Protein AF-A0A0R1LKI7-F1 (afdb_monomer_lite)

Organism: NCBI:txid1423715

Foldseek 3Di:
DPDPDPVVVVVVVVVVVVVVCVVCVVVVVVVVVVVVVLVVLLVVLLVLLLCLLVVHPCSLVVLVVVLVVCVVPDPDPLCVLVSVLSVVLSVLSPDPVADSVRSVVVNQVSCVVVPHHRDD

Secondary structure (DSSP, 8-state):
-PPPPHHHHHHHHHHHHHHHHHHHHHHHHHHHHHHHHHHHHHHHHHHHHHHHHTT-TTHHHHHHHHHHHHHHT---GGGHHHHHHHHHHHHHHH-TTS-HHHHHHHHHHHHHTTT-----

pLDDT: mean 89.43, std 8.24, range [47.75, 96.94]

Sequence (120 aa):
MEIGPISEWVAAIAEILAVVVALFLPYYTAYKAKKHQQRNLRVVLQKLVQAALADEPDSVKTLDIFLKISFLGNTDPANDNLLLVGNQALAILKDPAVAGPDKRDRITDLFSQVHLTLTD

Radius of gyration: 23.78 Å; chains: 1; bounding box: 55×25×72 Å

Structure (mmCIF, N/CA/C/O backbone):
data_AF-A0A0R1LKI7-F1
#
_entry.id   AF-A0A0R1LKI7-F1
#
loop_
_atom_site.group_PDB
_atom_site.id
_atom_site.type_symbol
_atom_site.label_atom_id
_atom_site.label_alt_id
_atom_site.label_comp_id
_atom_site.label_asym_id
_atom_site.label_entity_id
_atom_site.label_seq_id
_atom_site.pdbx_PDB_ins_code
_atom_site.Cartn_x
_atom_site.Cartn_y
_atom_site.Cartn_z
_atom_site.occupancy
_atom_site.B_iso_or_equiv
_atom_site.auth_seq_id
_atom_site.auth_comp_id
_atom_site.auth_asym_id
_atom_site.auth_atom_id
_atom_site.pdbx_PDB_model_num
ATOM 1 N N . MET A 1 1 ? 35.535 -7.401 -48.589 1.00 47.75 1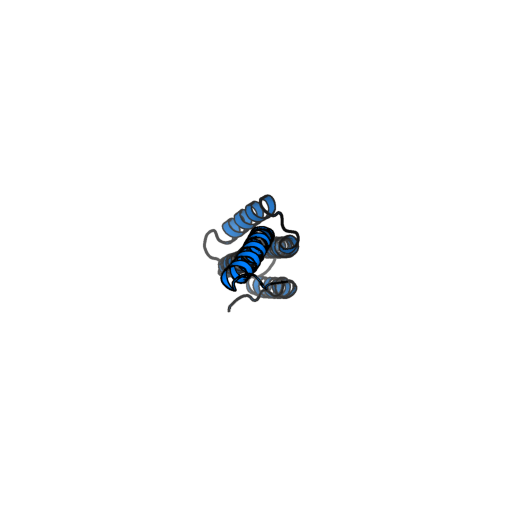 MET A N 1
ATOM 2 C CA . MET A 1 1 ? 34.527 -6.613 -47.857 1.00 47.75 1 MET A CA 1
ATOM 3 C C . MET A 1 1 ? 35.308 -5.788 -46.859 1.00 47.75 1 MET A C 1
ATOM 5 O O . MET A 1 1 ? 35.863 -6.369 -45.935 1.00 47.75 1 MET A O 1
ATOM 9 N N . GLU A 1 2 ? 35.501 -4.499 -47.134 1.00 59.00 2 GLU A N 1
ATOM 10 C CA . GLU A 1 2 ? 36.180 -3.622 -46.179 1.00 59.00 2 GLU A CA 1
ATOM 11 C C . GLU A 1 2 ? 35.230 -3.400 -45.008 1.00 59.00 2 GLU A C 1
ATOM 13 O O . GLU A 1 2 ? 34.069 -3.038 -45.199 1.00 59.00 2 GLU A O 1
ATOM 18 N N . ILE A 1 3 ? 35.685 -3.736 -43.807 1.00 71.12 3 ILE A N 1
ATOM 19 C CA . ILE A 1 3 ? 34.930 -3.476 -42.588 1.00 71.12 3 ILE A CA 1
ATOM 20 C C . ILE A 1 3 ? 34.864 -1.952 -42.471 1.00 71.12 3 ILE A C 1
ATOM 22 O O . ILE A 1 3 ? 35.907 -1.307 -42.373 1.00 71.12 3 ILE A O 1
ATOM 26 N N . GLY A 1 4 ? 33.653 -1.389 -42.547 1.00 70.94 4 GLY A N 1
ATOM 27 C CA . GLY A 1 4 ? 33.432 0.054 -42.436 1.00 70.94 4 GLY A CA 1
ATOM 28 C C . GLY A 1 4 ? 34.051 0.631 -41.156 1.00 70.94 4 GLY A C 1
ATOM 29 O O . GLY A 1 4 ? 34.292 -0.117 -40.198 1.00 70.94 4 GLY A O 1
ATOM 30 N N . PRO A 1 5 ? 34.345 1.942 -41.122 1.00 86.31 5 PRO A N 1
ATOM 31 C CA . PRO A 1 5 ? 35.018 2.575 -39.997 1.00 86.31 5 PRO A CA 1
ATOM 32 C C . PRO A 1 5 ? 34.298 2.289 -38.673 1.00 86.31 5 PRO A C 1
ATOM 34 O O . PRO A 1 5 ? 33.073 2.223 -38.606 1.00 86.31 5 PRO A O 1
ATOM 37 N N . ILE A 1 6 ? 35.068 2.138 -37.591 1.00 83.12 6 ILE A N 1
ATOM 38 C CA . ILE A 1 6 ? 34.560 1.780 -36.250 1.00 83.12 6 ILE A CA 1
ATOM 39 C C . ILE A 1 6 ? 33.417 2.712 -35.805 1.00 83.12 6 ILE A C 1
ATOM 41 O O . ILE A 1 6 ? 32.489 2.277 -35.128 1.00 83.12 6 ILE A O 1
ATOM 45 N N . SER A 1 7 ? 33.445 3.977 -36.232 1.00 87.00 7 SER A N 1
ATOM 46 C CA . SER A 1 7 ? 32.392 4.961 -35.968 1.00 87.00 7 SER A CA 1
ATOM 47 C C . SER A 1 7 ? 31.012 4.555 -36.494 1.00 87.00 7 SER A C 1
ATOM 49 O O . SER A 1 7 ? 30.022 4.820 -35.821 1.00 87.00 7 SER A O 1
ATOM 51 N N . GLU A 1 8 ? 30.924 3.899 -37.654 1.00 85.81 8 GLU A N 1
ATOM 52 C CA . GLU A 1 8 ? 29.647 3.455 -38.235 1.00 85.81 8 GLU A CA 1
ATOM 53 C C . GLU A 1 8 ? 29.049 2.291 -37.443 1.00 85.81 8 GLU A C 1
ATOM 55 O O . GLU A 1 8 ? 27.853 2.278 -37.157 1.00 85.81 8 GLU A O 1
ATOM 60 N N . TRP A 1 9 ? 29.890 1.356 -36.996 1.00 89.62 9 TRP A N 1
ATOM 61 C CA . TRP A 1 9 ? 29.468 0.260 -36.122 1.00 89.62 9 TRP A CA 1
ATOM 62 C C . TRP A 1 9 ? 28.973 0.768 -34.768 1.00 89.62 9 TRP A C 1
ATOM 64 O O . TRP A 1 9 ? 27.943 0.313 -34.272 1.00 89.62 9 TRP A O 1
ATOM 74 N N . VAL A 1 10 ? 29.673 1.743 -34.181 1.00 91.25 10 VAL A N 1
ATOM 75 C CA . VAL A 1 10 ? 29.259 2.371 -32.919 1.00 91.25 10 VAL A CA 1
ATOM 76 C C . VAL A 1 10 ? 27.939 3.126 -33.090 1.00 91.25 10 VAL A C 1
ATOM 78 O O . VAL A 1 10 ? 27.066 3.002 -32.233 1.00 91.25 10 VAL A O 1
ATOM 81 N N . ALA A 1 11 ? 27.763 3.858 -34.195 1.00 91.69 11 ALA A N 1
ATOM 82 C CA . ALA A 1 11 ? 26.519 4.563 -34.493 1.00 91.69 11 ALA A CA 1
ATOM 83 C C . ALA A 1 11 ? 25.338 3.594 -34.651 1.00 91.69 11 ALA A C 1
ATOM 85 O O . ALA A 1 11 ? 24.307 3.792 -34.013 1.00 91.69 11 ALA A O 1
ATOM 86 N N . ALA A 1 12 ? 25.513 2.505 -35.406 1.00 91.88 12 ALA A N 1
ATOM 87 C CA . ALA A 1 12 ? 24.480 1.487 -35.585 1.00 91.88 12 ALA A CA 1
ATOM 88 C C . ALA A 1 12 ? 24.093 0.810 -34.256 1.00 91.88 12 ALA A C 1
ATOM 90 O O . ALA A 1 12 ? 22.911 0.611 -33.976 1.00 91.88 12 ALA A O 1
ATOM 91 N N . ILE A 1 13 ? 25.068 0.499 -33.393 1.00 93.12 13 ILE A N 1
ATOM 92 C CA . ILE A 1 13 ? 24.797 -0.056 -32.057 1.00 93.12 13 ILE A CA 1
ATOM 93 C C . ILE A 1 13 ? 24.040 0.959 -31.192 1.00 93.12 13 ILE A C 1
ATOM 95 O O . ILE A 1 13 ? 23.072 0.593 -30.524 1.00 93.12 13 ILE A O 1
ATOM 99 N N . ALA A 1 14 ? 24.453 2.228 -31.203 1.00 95.12 14 ALA A N 1
ATOM 100 C CA . ALA A 1 14 ? 23.793 3.281 -30.439 1.00 95.12 14 ALA A CA 1
ATOM 101 C C . ALA A 1 14 ? 22.347 3.509 -30.903 1.00 95.12 14 ALA A C 1
ATOM 103 O O . ALA A 1 14 ? 21.461 3.671 -30.067 1.00 95.12 14 ALA A O 1
ATOM 104 N N . GLU A 1 15 ? 22.096 3.467 -32.211 1.00 94.75 15 GLU A N 1
ATOM 105 C CA . GLU A 1 15 ? 20.758 3.587 -32.789 1.00 94.75 15 GLU A CA 1
ATOM 106 C C . GLU A 1 15 ? 19.857 2.423 -32.363 1.00 94.75 15 GLU A C 1
ATOM 108 O O . GLU A 1 15 ? 18.759 2.645 -31.852 1.00 94.75 15 GLU A O 1
ATOM 113 N N . ILE A 1 16 ? 20.349 1.183 -32.459 1.00 96.00 16 ILE A N 1
ATOM 114 C CA . ILE A 1 16 ? 19.608 0.001 -32.000 1.00 96.00 16 ILE A CA 1
ATOM 115 C C . ILE A 1 16 ? 19.296 0.111 -30.501 1.00 96.00 16 ILE A C 1
ATOM 117 O O . ILE A 1 16 ? 18.159 -0.121 -30.089 1.00 96.00 16 ILE A O 1
ATOM 121 N N . LEU A 1 17 ? 20.269 0.508 -29.676 1.00 95.69 17 LEU A N 1
ATOM 122 C CA . LEU A 1 17 ? 20.058 0.696 -28.239 1.00 95.69 17 LEU A CA 1
ATOM 123 C C . LEU A 1 17 ? 19.047 1.805 -27.942 1.00 95.69 17 LEU A C 1
ATOM 125 O O . LEU A 1 17 ? 18.205 1.629 -27.063 1.00 95.69 17 LEU A O 1
ATOM 129 N N . ALA A 1 18 ? 19.091 2.921 -28.670 1.00 96.31 18 ALA A N 1
ATOM 130 C CA . ALA A 1 18 ? 18.138 4.012 -28.505 1.00 96.31 18 ALA A CA 1
ATOM 131 C C . ALA A 1 18 ? 16.706 3.554 -28.816 1.00 96.31 18 ALA A C 1
ATOM 133 O O . ALA A 1 18 ? 15.794 3.840 -28.040 1.00 96.31 18 ALA A O 1
ATOM 134 N N . VAL A 1 19 ? 16.515 2.782 -29.892 1.00 96.38 19 VAL A N 1
ATOM 135 C CA . VAL A 1 19 ? 15.213 2.196 -30.246 1.00 96.38 19 VAL A CA 1
ATOM 136 C C . VAL A 1 19 ? 14.743 1.218 -29.169 1.00 96.38 19 VAL A C 1
ATOM 138 O O . VAL A 1 19 ? 13.605 1.312 -28.710 1.00 96.38 19 VAL A O 1
ATOM 141 N N . VAL A 1 20 ? 15.615 0.317 -28.706 1.00 96.94 20 VAL A N 1
ATOM 142 C CA . VAL A 1 20 ? 15.291 -0.636 -27.632 1.00 96.94 20 VAL A CA 1
ATOM 143 C C . VAL A 1 20 ? 14.882 0.108 -26.358 1.00 96.94 20 VAL A C 1
ATOM 145 O O . VAL A 1 20 ? 13.825 -0.168 -25.792 1.00 96.94 20 VAL A O 1
ATOM 148 N N . VAL A 1 21 ? 15.661 1.097 -25.917 1.00 95.94 21 VAL A N 1
ATOM 149 C CA . VAL A 1 21 ? 15.330 1.891 -24.726 1.00 95.94 21 VAL A CA 1
ATOM 150 C C . VAL A 1 21 ? 14.011 2.636 -24.917 1.00 95.94 21 VAL A C 1
ATOM 152 O O . VAL A 1 21 ? 13.178 2.597 -24.017 1.00 95.94 21 VAL A O 1
ATOM 155 N N . ALA A 1 22 ? 13.770 3.256 -26.073 1.00 96.19 22 ALA A N 1
ATOM 156 C CA . ALA A 1 22 ? 12.519 3.961 -26.346 1.00 96.19 22 ALA A CA 1
ATOM 157 C C . ALA A 1 22 ? 11.292 3.034 -26.288 1.00 96.19 22 ALA A C 1
ATOM 159 O O . ALA A 1 22 ? 10.243 3.442 -25.790 1.00 96.19 22 ALA A O 1
ATOM 160 N N . LEU A 1 23 ? 11.429 1.779 -26.730 1.00 95.81 23 LEU A N 1
ATOM 161 C CA . LEU A 1 23 ? 10.360 0.780 -26.661 1.00 95.81 23 LEU A CA 1
ATOM 162 C C . LEU A 1 23 ? 10.074 0.313 -25.226 1.00 95.81 23 LEU A C 1
ATOM 164 O O . LEU A 1 23 ? 8.912 0.151 -24.854 1.00 95.81 23 LEU A O 1
ATOM 168 N N . PHE A 1 24 ? 11.108 0.104 -24.404 1.00 96.00 24 PHE A N 1
ATOM 169 C CA . PHE A 1 24 ? 10.945 -0.493 -23.069 1.00 96.00 24 PHE A CA 1
ATOM 170 C C . PHE A 1 24 ? 10.854 0.517 -21.917 1.00 96.00 24 PHE A C 1
ATOM 172 O O . PHE A 1 24 ? 10.327 0.181 -20.852 1.00 96.00 24 PHE A O 1
ATOM 179 N N . LEU A 1 25 ? 11.313 1.757 -22.102 1.00 95.38 25 LEU A N 1
ATOM 180 C CA . LEU A 1 25 ? 11.260 2.796 -21.074 1.00 95.38 25 LEU A CA 1
ATOM 181 C C . LEU A 1 25 ? 9.828 3.063 -20.569 1.00 95.38 25 LEU A C 1
ATOM 183 O O . LEU A 1 25 ? 9.662 3.088 -19.349 1.00 95.38 25 LEU A O 1
ATOM 187 N N . PRO A 1 26 ? 8.785 3.191 -21.420 1.00 95.25 26 PRO A N 1
ATOM 188 C CA . PRO A 1 26 ? 7.410 3.408 -20.956 1.00 95.25 26 PRO A CA 1
ATOM 189 C C . PRO A 1 26 ? 6.887 2.259 -20.087 1.00 95.25 26 PRO A C 1
ATOM 191 O O . PRO A 1 26 ? 6.183 2.473 -19.100 1.00 95.25 26 PRO A O 1
ATOM 194 N N . TYR A 1 27 ? 7.256 1.024 -20.429 1.00 93.94 27 TYR A N 1
ATOM 195 C CA . TYR A 1 27 ? 6.872 -0.147 -19.651 1.00 93.94 27 TYR A CA 1
ATOM 196 C C . TYR A 1 27 ? 7.547 -0.141 -18.275 1.00 93.94 27 TYR A C 1
ATOM 198 O O . TYR A 1 27 ? 6.895 -0.334 -17.245 1.00 93.94 27 TYR A O 1
ATOM 206 N N . TYR A 1 28 ? 8.851 0.139 -18.241 1.00 94.00 28 TYR A N 1
ATOM 207 C CA . TYR A 1 28 ? 9.604 0.209 -16.993 1.00 94.00 28 TYR A CA 1
ATOM 208 C C . TYR A 1 28 ? 9.117 1.341 -16.077 1.00 94.00 28 TYR A C 1
ATOM 210 O O . TYR A 1 28 ? 8.979 1.143 -14.865 1.00 94.00 28 TYR A O 1
ATOM 218 N N . THR A 1 29 ? 8.814 2.519 -16.631 1.00 94.31 29 THR A N 1
ATOM 219 C CA . THR A 1 29 ? 8.283 3.644 -15.849 1.00 94.31 29 THR A CA 1
ATOM 220 C C . THR A 1 29 ? 6.904 3.323 -15.278 1.00 94.31 29 THR A C 1
ATOM 222 O O . THR A 1 29 ? 6.685 3.569 -14.090 1.00 94.31 29 THR A O 1
ATOM 225 N N . ALA A 1 30 ? 6.014 2.693 -16.054 1.00 92.19 30 ALA A N 1
ATOM 226 C CA . ALA A 1 30 ? 4.708 2.241 -15.575 1.00 92.19 30 ALA A CA 1
ATOM 227 C C . ALA A 1 30 ? 4.831 1.198 -14.450 1.00 92.19 30 ALA A C 1
ATOM 229 O O . ALA A 1 30 ? 4.171 1.315 -13.417 1.00 92.19 30 ALA A O 1
ATOM 230 N N . TYR A 1 31 ? 5.722 0.214 -14.601 1.00 91.19 31 TYR A N 1
ATOM 231 C CA . TYR A 1 31 ? 5.999 -0.777 -13.558 1.00 91.19 31 TYR A CA 1
ATOM 232 C C . TYR A 1 31 ? 6.486 -0.119 -12.257 1.00 91.19 31 TYR A C 1
ATOM 234 O O . TYR A 1 31 ? 5.976 -0.401 -11.168 1.00 91.19 31 TYR A O 1
ATOM 242 N N . LYS A 1 32 ? 7.445 0.806 -12.362 1.00 93.94 32 LYS A N 1
ATOM 243 C CA . LYS A 1 32 ? 7.978 1.533 -11.206 1.00 93.94 32 LYS A CA 1
ATOM 244 C C . LYS A 1 32 ? 6.897 2.392 -10.536 1.00 93.94 32 LYS A C 1
ATOM 246 O O . LYS A 1 32 ? 6.822 2.412 -9.307 1.00 93.94 32 LYS A O 1
ATOM 251 N N . ALA A 1 33 ? 6.044 3.053 -11.318 1.00 91.88 33 ALA A N 1
ATOM 252 C CA . ALA A 1 33 ? 4.925 3.843 -10.809 1.00 91.88 33 ALA A CA 1
ATOM 253 C C . ALA A 1 33 ? 3.931 2.983 -10.012 1.00 91.88 33 ALA A C 1
ATOM 255 O O . ALA A 1 33 ? 3.625 3.331 -8.872 1.00 91.88 33 ALA A O 1
ATOM 256 N N . LYS A 1 34 ? 3.524 1.818 -10.542 1.00 91.00 34 LYS A N 1
ATOM 257 C CA . LYS A 1 34 ? 2.658 0.860 -9.828 1.00 91.00 34 LYS A CA 1
ATOM 258 C C . LYS A 1 34 ? 3.263 0.425 -8.495 1.00 91.00 34 LYS A C 1
ATOM 260 O O . LYS A 1 34 ? 2.614 0.504 -7.454 1.00 91.00 34 LYS A O 1
ATOM 265 N N . LYS A 1 35 ? 4.549 0.057 -8.497 1.00 91.44 35 LYS A N 1
ATOM 266 C CA . LYS A 1 35 ? 5.267 -0.342 -7.276 1.00 91.44 35 LYS A CA 1
ATOM 267 C C . LYS A 1 35 ? 5.302 0.778 -6.230 1.00 91.44 35 LYS A C 1
ATOM 269 O O . LYS A 1 35 ? 5.132 0.520 -5.038 1.00 91.44 35 LYS A O 1
ATOM 274 N N . HIS A 1 36 ? 5.521 2.023 -6.654 1.00 92.00 36 HIS A N 1
ATOM 275 C CA . HIS A 1 36 ? 5.493 3.172 -5.750 1.00 92.00 36 HIS A CA 1
ATOM 276 C C . HIS A 1 36 ? 4.094 3.458 -5.211 1.00 92.00 36 HIS A C 1
ATOM 278 O O . HIS A 1 36 ? 3.965 3.705 -4.014 1.00 92.00 36 HIS A O 1
ATOM 284 N N . GLN A 1 37 ? 3.063 3.381 -6.051 1.00 90.62 37 GLN A N 1
ATOM 285 C CA . GLN A 1 37 ? 1.676 3.561 -5.632 1.00 90.62 37 GLN A CA 1
ATOM 286 C C . GLN A 1 37 ? 1.280 2.521 -4.581 1.00 90.62 37 GLN A C 1
ATOM 288 O O . GLN A 1 37 ? 0.795 2.895 -3.516 1.00 90.62 37 GLN A O 1
ATOM 293 N N . GLN A 1 38 ? 1.576 1.241 -4.824 1.00 91.81 38 GLN A N 1
ATOM 294 C CA . GLN A 1 38 ? 1.304 0.167 -3.867 1.00 91.81 38 GLN A CA 1
ATOM 295 C C . GLN A 1 38 ? 2.047 0.389 -2.543 1.00 91.81 38 GLN A C 1
ATOM 297 O O . GLN A 1 38 ? 1.461 0.270 -1.468 1.00 91.81 38 GLN A O 1
ATOM 302 N N . ARG A 1 39 ? 3.336 0.754 -2.593 1.00 92.00 39 ARG A N 1
ATOM 303 C CA . ARG A 1 39 ? 4.111 1.069 -1.382 1.00 92.00 39 ARG A CA 1
ATOM 304 C C . ARG A 1 39 ? 3.493 2.233 -0.608 1.00 92.00 39 ARG A C 1
ATOM 306 O O . ARG A 1 39 ? 3.393 2.163 0.611 1.00 92.00 39 ARG A O 1
ATOM 313 N N . ASN A 1 40 ? 3.093 3.295 -1.301 1.00 92.50 40 ASN A N 1
ATOM 314 C CA . ASN A 1 40 ? 2.501 4.465 -0.666 1.00 92.50 40 ASN A CA 1
ATOM 315 C C . ASN A 1 40 ? 1.155 4.114 -0.023 1.00 92.50 40 ASN A C 1
ATOM 317 O O . ASN A 1 40 ? 0.932 4.494 1.121 1.00 92.50 40 ASN A O 1
ATOM 321 N N . LEU A 1 41 ? 0.310 3.330 -0.703 1.00 92.81 41 LEU A N 1
ATOM 322 C CA . LEU A 1 41 ? -0.946 2.830 -0.145 1.00 92.81 41 LEU A CA 1
ATOM 323 C C . LEU A 1 41 ? -0.714 2.055 1.158 1.00 92.81 41 LEU A C 1
ATOM 325 O O . LEU A 1 41 ? -1.368 2.345 2.154 1.00 92.81 41 LEU A O 1
ATOM 329 N N . ARG A 1 42 ? 0.258 1.132 1.178 1.00 93.00 42 ARG A N 1
ATOM 330 C CA . ARG A 1 42 ? 0.631 0.374 2.386 1.00 93.00 42 ARG A CA 1
ATOM 331 C C . ARG A 1 42 ? 1.009 1.291 3.547 1.00 93.00 42 ARG A C 1
ATOM 333 O O . ARG A 1 42 ? 0.462 1.159 4.635 1.00 93.00 42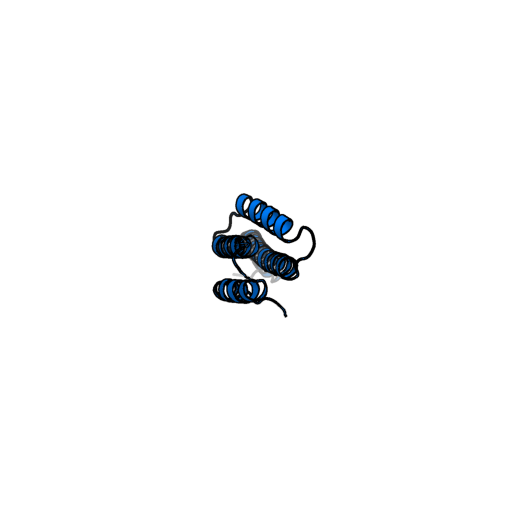 ARG A O 1
ATOM 340 N N . VAL A 1 43 ? 1.916 2.235 3.294 1.00 93.62 43 VAL A N 1
ATOM 341 C CA . VAL A 1 43 ? 2.424 3.152 4.324 1.00 93.62 43 VAL A CA 1
ATOM 342 C C . VAL A 1 43 ? 1.318 4.060 4.854 1.00 93.62 43 VAL A C 1
ATOM 344 O O . VAL A 1 43 ? 1.213 4.255 6.062 1.00 93.62 43 VAL A O 1
ATOM 347 N N . VAL A 1 44 ? 0.490 4.626 3.972 1.00 94.75 44 VAL A N 1
ATOM 348 C CA . VAL A 1 44 ? -0.610 5.505 4.389 1.00 94.75 44 VAL A CA 1
ATOM 349 C C . VAL A 1 44 ? -1.648 4.715 5.179 1.00 94.75 44 VAL A C 1
ATOM 351 O O . VAL A 1 44 ? -2.058 5.169 6.242 1.00 94.75 44 VAL A O 1
ATOM 354 N N . LEU A 1 45 ? -2.010 3.514 4.724 1.00 94.25 45 LEU A N 1
ATOM 355 C CA . LEU A 1 45 ? -2.956 2.655 5.429 1.00 94.25 45 LEU A CA 1
ATOM 356 C C . LEU A 1 45 ? -2.470 2.308 6.843 1.00 94.25 45 LEU A C 1
ATOM 358 O O . LEU A 1 45 ? -3.227 2.470 7.795 1.00 94.25 45 LEU A O 1
ATOM 362 N N . GLN A 1 46 ? -1.206 1.894 6.989 1.00 93.62 46 GLN A N 1
ATOM 363 C CA . GLN A 1 46 ? -0.597 1.624 8.297 1.00 93.62 46 GLN A CA 1
ATOM 364 C C . GLN A 1 46 ? -0.677 2.834 9.223 1.00 93.62 46 GLN A C 1
ATOM 366 O O . GLN A 1 46 ? -1.128 2.705 10.357 1.00 93.62 46 GLN A O 1
ATOM 371 N N . LYS A 1 47 ? -0.292 4.016 8.731 1.00 94.25 47 LYS A N 1
ATOM 372 C CA . LYS A 1 47 ? -0.313 5.246 9.529 1.00 94.25 47 LYS A CA 1
ATOM 373 C C . LYS A 1 47 ? -1.720 5.637 9.965 1.00 94.25 47 LYS A C 1
ATOM 375 O O . LYS A 1 47 ? -1.914 5.986 11.120 1.00 94.25 47 LYS A O 1
ATOM 380 N N . LEU A 1 48 ? -2.694 5.569 9.059 1.00 94.62 48 LEU A N 1
ATOM 381 C CA . LEU A 1 48 ? -4.075 5.938 9.371 1.00 94.62 48 LEU A CA 1
ATOM 382 C C . LEU A 1 48 ? -4.721 4.962 10.357 1.00 94.62 48 LEU A C 1
ATOM 384 O O . LEU A 1 48 ? -5.450 5.390 11.246 1.00 94.62 48 LEU A O 1
ATOM 388 N N . VAL A 1 49 ? -4.431 3.664 10.235 1.00 93.50 49 VAL A N 1
ATOM 389 C CA . VAL A 1 49 ? -4.893 2.666 11.207 1.00 93.50 49 VAL A CA 1
ATOM 390 C C . VAL A 1 49 ? -4.210 2.848 12.560 1.00 93.50 49 VAL A C 1
ATOM 392 O O . VAL A 1 49 ? -4.881 2.755 13.582 1.00 93.50 49 VAL A O 1
ATOM 395 N N . GLN A 1 50 ? -2.915 3.164 12.589 1.00 93.19 50 GLN A N 1
ATOM 396 C CA . GLN A 1 50 ? -2.201 3.440 13.836 1.00 93.19 50 GLN A CA 1
ATOM 397 C C . GLN A 1 50 ? -2.748 4.690 14.542 1.00 93.19 50 GLN A C 1
ATOM 399 O O . GLN A 1 50 ? -3.027 4.628 15.734 1.00 93.19 50 GLN A O 1
ATOM 404 N N . ALA A 1 51 ? -2.991 5.778 13.805 1.00 92.88 51 ALA A N 1
ATOM 405 C CA . ALA A 1 51 ? -3.635 6.981 14.337 1.00 92.88 51 ALA A CA 1
ATOM 406 C C . ALA A 1 51 ? -5.042 6.682 14.887 1.00 92.88 51 ALA A C 1
ATOM 408 O O . ALA A 1 51 ? -5.423 7.178 15.944 1.00 92.88 51 ALA A O 1
ATOM 409 N N . ALA A 1 52 ? -5.802 5.823 14.200 1.00 92.12 52 ALA A N 1
ATOM 410 C CA . ALA A 1 52 ? -7.125 5.401 14.651 1.00 92.12 52 ALA A CA 1
ATOM 411 C C . ALA A 1 52 ? -7.094 4.508 15.897 1.00 92.12 52 ALA A C 1
ATOM 413 O O . ALA A 1 52 ? -7.979 4.605 16.740 1.00 92.12 52 ALA A O 1
ATOM 414 N N . LEU A 1 53 ? -6.075 3.662 16.039 1.00 90.81 53 LEU A N 1
ATOM 415 C CA . LEU A 1 53 ? -5.845 2.871 17.249 1.00 90.81 53 LEU A CA 1
ATOM 416 C C . LEU A 1 53 ? -5.377 3.726 18.432 1.00 90.81 53 LEU A C 1
ATOM 418 O O . LEU A 1 53 ? -5.687 3.396 19.573 1.00 90.81 53 LEU A O 1
ATOM 422 N N . ALA A 1 54 ? -4.652 4.812 18.164 1.00 90.81 54 ALA A N 1
ATOM 423 C CA . ALA A 1 54 ? -4.236 5.796 19.161 1.00 90.81 54 ALA A CA 1
ATOM 424 C C . ALA A 1 54 ? -5.360 6.771 19.565 1.00 90.81 54 ALA A C 1
ATOM 426 O O . ALA A 1 54 ? -5.120 7.672 20.366 1.00 90.81 54 ALA A O 1
ATOM 427 N N . ASP A 1 55 ? -6.569 6.588 19.020 1.00 88.50 55 ASP A N 1
ATOM 428 C CA . ASP A 1 55 ? -7.749 7.425 19.260 1.00 88.50 55 ASP A CA 1
ATOM 429 C C . ASP A 1 55 ? -7.506 8.914 18.935 1.00 88.50 55 ASP A C 1
ATOM 431 O O . ASP A 1 55 ? -8.044 9.825 19.566 1.00 88.50 55 ASP A O 1
ATOM 435 N N . GLU A 1 56 ? -6.666 9.176 17.923 1.00 92.31 56 GLU A N 1
ATOM 436 C CA . GLU A 1 56 ? -6.418 10.531 17.435 1.00 92.31 56 GLU A CA 1
ATOM 437 C C . GLU A 1 56 ? -7.710 11.146 16.866 1.00 92.31 56 GLU A C 1
ATOM 439 O O . GLU A 1 56 ? -8.516 10.444 16.238 1.00 92.31 56 GLU A O 1
ATOM 444 N N . PRO A 1 57 ? -7.920 12.466 17.013 1.00 90.50 57 PRO A N 1
ATOM 445 C CA . PRO A 1 57 ? -9.129 13.123 16.530 1.00 90.50 57 PRO A CA 1
ATOM 446 C C . PRO A 1 57 ? -9.297 12.947 15.015 1.00 90.50 57 PRO A C 1
ATOM 448 O O . PRO A 1 57 ? -8.344 13.059 14.248 1.00 90.50 57 PRO A O 1
ATOM 451 N N . ASP A 1 58 ? -10.528 12.664 14.579 1.00 92.94 58 ASP A N 1
ATOM 452 C CA . ASP A 1 58 ? -10.916 12.463 13.171 1.00 92.94 58 ASP A CA 1
ATOM 453 C C . ASP A 1 58 ? -10.175 11.342 12.407 1.00 92.94 58 ASP A C 1
ATOM 455 O O . ASP A 1 58 ? -10.413 11.143 11.211 1.00 92.94 58 ASP A O 1
ATOM 459 N N . SER A 1 59 ? -9.327 10.555 13.065 1.00 93.44 59 SER A N 1
ATOM 460 C CA . SER A 1 59 ? -8.505 9.500 12.452 1.00 93.44 59 SER A CA 1
ATOM 461 C C . SER A 1 59 ? -9.339 8.406 11.770 1.00 93.44 59 SER A C 1
ATOM 463 O O . SER A 1 59 ? -9.125 8.094 10.598 1.00 93.44 59 SER A O 1
ATOM 465 N N . VAL A 1 60 ? -10.370 7.891 12.449 1.00 93.69 60 VAL A N 1
ATOM 466 C CA . VAL A 1 60 ? -11.303 6.881 11.912 1.00 93.69 60 VAL A CA 1
ATOM 467 C C . VAL A 1 60 ? -12.055 7.412 10.687 1.00 93.69 60 VAL A C 1
ATOM 469 O O . VAL A 1 60 ? -12.240 6.699 9.698 1.00 93.69 60 VAL A O 1
ATOM 472 N N . LYS A 1 61 ? -12.479 8.680 10.723 1.00 95.31 61 LYS A N 1
ATOM 473 C CA . LYS A 1 61 ? -13.165 9.339 9.602 1.00 95.31 61 LYS A CA 1
ATOM 474 C C . LYS A 1 61 ? -12.217 9.547 8.421 1.00 95.31 61 LYS A C 1
ATOM 476 O O . LYS A 1 61 ? -12.603 9.321 7.276 1.00 95.31 61 LYS A O 1
ATOM 481 N N . THR A 1 62 ? -10.980 9.942 8.700 1.00 95.69 62 THR A N 1
ATOM 482 C CA . THR A 1 62 ? -9.929 10.124 7.695 1.00 95.69 62 THR A CA 1
ATOM 483 C C . THR A 1 62 ? -9.595 8.801 7.011 1.00 95.69 62 THR A C 1
ATOM 485 O O . THR A 1 62 ? -9.535 8.754 5.784 1.00 95.69 62 THR A O 1
ATOM 488 N N . LEU A 1 63 ? -9.466 7.714 7.778 1.00 95.62 63 LEU A N 1
ATOM 489 C CA . LEU A 1 63 ? -9.277 6.362 7.252 1.00 95.62 63 LEU A CA 1
ATOM 490 C C . LEU A 1 63 ? -10.439 5.934 6.341 1.00 95.62 63 LEU A C 1
ATOM 492 O O . LEU A 1 63 ? -10.200 5.435 5.245 1.00 95.62 63 LEU A O 1
ATOM 496 N N . AS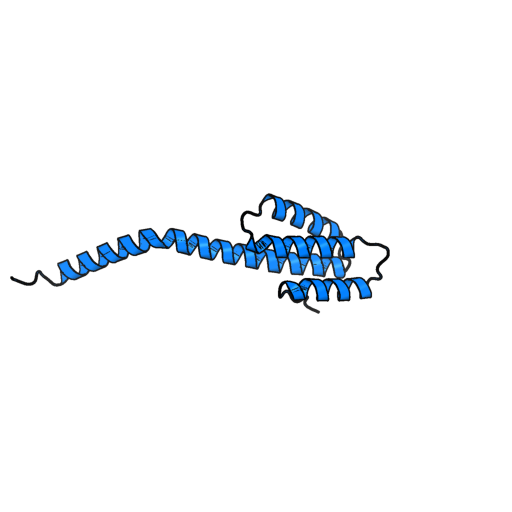P A 1 64 ? -11.686 6.175 6.753 1.00 96.75 64 ASP A N 1
ATOM 497 C CA . ASP A 1 64 ? -12.882 5.873 5.952 1.00 96.75 64 ASP A CA 1
ATOM 498 C C . ASP A 1 64 ? -12.888 6.621 4.607 1.00 96.75 64 ASP A C 1
ATOM 500 O O . ASP A 1 64 ? -13.060 6.022 3.544 1.00 96.75 64 ASP A O 1
ATOM 504 N N . ILE A 1 65 ? -12.636 7.934 4.632 1.00 96.25 65 ILE A N 1
ATOM 505 C CA . ILE A 1 65 ? -12.553 8.756 3.415 1.00 96.25 65 ILE A CA 1
ATOM 506 C C . ILE A 1 65 ? -11.416 8.265 2.516 1.00 96.25 65 ILE A C 1
ATOM 508 O O . ILE A 1 65 ? -11.614 8.086 1.313 1.00 96.25 65 ILE A O 1
ATOM 512 N N . PHE A 1 66 ? -10.239 8.015 3.091 1.00 96.31 66 PHE A N 1
ATOM 513 C CA . PHE A 1 66 ? -9.079 7.534 2.353 1.00 96.31 66 PHE A CA 1
ATOM 514 C C . PHE A 1 66 ? -9.357 6.202 1.653 1.00 96.31 66 PHE A C 1
ATOM 516 O O . PHE A 1 66 ? -9.036 6.062 0.473 1.00 96.31 66 PHE A O 1
ATOM 523 N N . LEU A 1 67 ? -9.981 5.243 2.342 1.00 95.75 67 LEU A N 1
ATOM 524 C CA . LEU A 1 67 ? -10.332 3.942 1.771 1.00 95.75 67 LEU A CA 1
ATOM 525 C C . LEU A 1 67 ? -11.346 4.078 0.634 1.00 95.75 67 LEU A C 1
ATOM 527 O O . LEU A 1 67 ? -11.159 3.457 -0.409 1.00 95.75 67 LEU A O 1
ATOM 531 N N . LYS A 1 68 ? -12.366 4.932 0.783 1.00 94.88 68 LYS A N 1
ATOM 532 C CA . LYS A 1 68 ? -13.354 5.200 -0.277 1.00 94.88 68 LYS A CA 1
ATOM 533 C C . LYS A 1 68 ? -12.714 5.810 -1.521 1.00 94.88 68 LYS A C 1
ATOM 535 O O . LYS A 1 68 ? -12.945 5.324 -2.625 1.00 94.88 68 LYS A O 1
ATOM 540 N N . ILE A 1 69 ? -11.889 6.844 -1.349 1.00 94.88 69 ILE A N 1
ATOM 541 C CA . ILE A 1 69 ? -11.182 7.491 -2.464 1.00 94.88 69 ILE A CA 1
ATOM 542 C C . ILE A 1 69 ? -10.223 6.499 -3.127 1.00 94.88 69 ILE A C 1
ATOM 544 O O . ILE A 1 69 ? -10.198 6.388 -4.351 1.00 94.88 69 ILE A O 1
ATOM 548 N N . SER A 1 70 ? -9.465 5.750 -2.324 1.00 93.38 70 SER A N 1
ATOM 549 C CA . SER A 1 70 ? -8.499 4.775 -2.834 1.00 93.38 70 SER A CA 1
ATOM 550 C C . SER A 1 70 ? -9.181 3.647 -3.596 1.00 93.38 70 SER A C 1
ATOM 552 O O . SER A 1 70 ? -8.661 3.234 -4.622 1.00 93.38 70 SER A O 1
ATOM 554 N N . PHE A 1 71 ? -10.351 3.187 -3.146 1.00 91.44 71 PHE A N 1
ATOM 555 C CA . PHE A 1 71 ? -11.139 2.173 -3.842 1.00 91.44 71 PHE A CA 1
ATOM 556 C C . PHE A 1 71 ? -11.663 2.671 -5.192 1.00 91.44 71 PHE A C 1
ATOM 558 O O . PHE A 1 71 ? -11.495 1.988 -6.195 1.00 91.44 71 PHE A O 1
ATOM 565 N N . LEU A 1 72 ? -12.221 3.887 -5.246 1.00 91.12 72 LEU A N 1
ATOM 566 C CA . LEU A 1 72 ? -12.710 4.484 -6.497 1.00 91.12 72 LEU A CA 1
ATOM 567 C C . LEU A 1 72 ? -11.591 4.732 -7.517 1.00 91.12 72 LEU A C 1
ATOM 569 O O . LEU A 1 72 ? -11.819 4.638 -8.720 1.00 91.12 72 LEU A O 1
ATOM 573 N N . GLY A 1 73 ? -10.393 5.071 -7.037 1.00 88.81 73 GLY A N 1
ATOM 574 C CA . GLY A 1 73 ? -9.218 5.304 -7.872 1.00 88.81 73 GLY A CA 1
ATOM 575 C C . GLY A 1 73 ? -8.366 4.061 -8.138 1.00 88.81 73 GLY A C 1
ATOM 576 O O . GLY A 1 73 ? -7.351 4.179 -8.828 1.00 88.81 73 GLY A O 1
ATOM 577 N N . ASN A 1 74 ? -8.709 2.892 -7.581 1.00 89.31 74 ASN A N 1
ATOM 578 C CA . ASN A 1 74 ? -7.879 1.704 -7.740 1.00 89.31 74 ASN A CA 1
ATOM 579 C C . ASN A 1 74 ? -8.109 1.049 -9.102 1.00 89.31 74 ASN A C 1
ATOM 581 O O . ASN A 1 74 ? -9.213 0.635 -9.437 1.00 89.31 74 ASN A O 1
ATOM 585 N N . THR A 1 75 ? 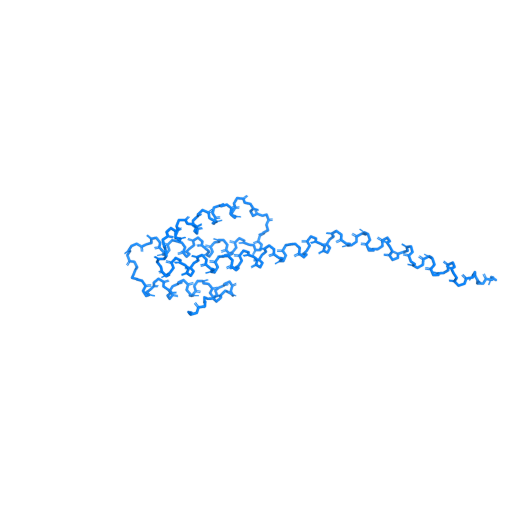-7.030 0.893 -9.863 1.00 84.44 75 THR A N 1
ATOM 586 C CA . THR A 1 75 ? -7.027 0.162 -11.138 1.00 84.44 75 THR A CA 1
ATOM 587 C C . THR A 1 75 ? -6.113 -1.061 -11.103 1.00 84.44 75 THR A C 1
ATOM 589 O O . THR A 1 75 ? -5.965 -1.740 -12.116 1.00 84.44 75 THR A O 1
ATOM 592 N N . ASP A 1 76 ? -5.430 -1.306 -9.979 1.00 87.62 76 ASP A N 1
ATOM 593 C CA . ASP A 1 76 ? -4.483 -2.407 -9.823 1.00 87.62 76 ASP A CA 1
ATOM 594 C C . ASP A 1 76 ? -5.052 -3.463 -8.859 1.00 87.62 76 ASP A C 1
ATOM 596 O O . ASP A 1 76 ? -5.164 -3.187 -7.658 1.00 87.62 76 ASP A O 1
ATOM 600 N N . PRO A 1 77 ? -5.368 -4.680 -9.340 1.00 86.62 77 PRO A N 1
ATOM 601 C CA . PRO A 1 77 ? -5.880 -5.759 -8.496 1.00 86.62 77 PRO A CA 1
ATOM 602 C C . PRO A 1 77 ? -4.954 -6.118 -7.328 1.00 86.62 77 PRO A C 1
ATOM 604 O O . PRO A 1 77 ? -5.403 -6.606 -6.293 1.00 86.62 77 PRO A O 1
ATOM 607 N N . ALA A 1 78 ? -3.650 -5.831 -7.439 1.00 84.06 78 ALA A N 1
ATOM 608 C CA . ALA A 1 78 ? -2.696 -6.058 -6.355 1.00 84.06 78 ALA A CA 1
ATOM 609 C C . ALA A 1 78 ? -2.972 -5.201 -5.101 1.00 84.06 78 ALA A C 1
ATOM 611 O O . ALA A 1 78 ? -2.421 -5.481 -4.031 1.00 84.06 78 ALA A O 1
ATOM 612 N N . ASN A 1 79 ? -3.799 -4.158 -5.221 1.00 90.62 79 ASN A N 1
ATOM 613 C CA . ASN A 1 79 ? -4.215 -3.305 -4.111 1.00 90.62 79 ASN A CA 1
ATOM 614 C C . ASN A 1 79 ? -5.570 -3.714 -3.513 1.00 90.62 79 ASN A C 1
ATOM 616 O O . ASN A 1 79 ? -5.878 -3.269 -2.408 1.00 90.62 79 ASN A O 1
ATOM 620 N N . ASP A 1 80 ? -6.359 -4.563 -4.177 1.00 90.69 80 ASP A N 1
ATOM 621 C CA . ASP A 1 80 ? -7.709 -4.915 -3.715 1.00 90.69 80 ASP A CA 1
ATOM 622 C C . ASP A 1 80 ? -7.669 -5.577 -2.336 1.00 90.69 80 ASP A C 1
ATOM 624 O O . ASP A 1 80 ? -8.405 -5.184 -1.432 1.00 90.69 80 ASP A O 1
ATOM 628 N N . ASN A 1 81 ? -6.727 -6.501 -2.130 1.00 89.75 81 ASN A 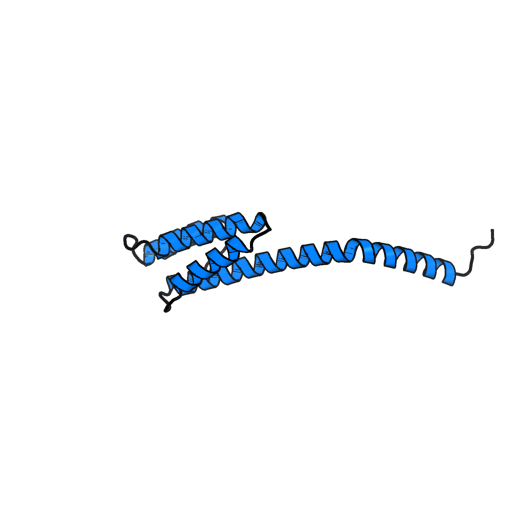N 1
ATOM 629 C CA . ASN A 1 81 ? -6.525 -7.147 -0.832 1.00 89.75 81 ASN A CA 1
ATOM 630 C C . ASN A 1 81 ? -6.144 -6.140 0.263 1.00 89.75 81 ASN A C 1
ATOM 632 O O . ASN A 1 81 ? -6.632 -6.236 1.385 1.00 89.75 81 ASN A O 1
ATOM 636 N N . LEU A 1 82 ? -5.309 -5.146 -0.056 1.00 91.19 82 LEU A N 1
ATOM 637 C CA . LEU A 1 82 ? -4.919 -4.091 0.887 1.00 91.19 82 LEU A CA 1
ATOM 638 C C . LEU A 1 82 ? -6.113 -3.230 1.299 1.00 91.19 82 LEU A C 1
ATOM 640 O O . LEU A 1 82 ? -6.280 -2.918 2.477 1.00 91.19 82 LEU A O 1
ATOM 644 N N . LEU A 1 83 ? -6.954 -2.863 0.335 1.00 93.50 83 LEU A N 1
ATOM 645 C CA . LEU A 1 83 ? -8.156 -2.076 0.587 1.00 93.50 83 LEU A CA 1
ATOM 646 C C . LEU A 1 83 ? -9.213 -2.883 1.341 1.00 93.50 83 LEU A C 1
ATOM 648 O O . LEU A 1 83 ? -9.877 -2.335 2.219 1.00 93.50 83 LEU A O 1
ATOM 652 N N . LEU A 1 84 ? -9.350 -4.176 1.050 1.00 93.00 84 LEU A N 1
ATOM 653 C CA . LEU A 1 84 ? -10.242 -5.074 1.776 1.00 93.00 84 LEU A CA 1
ATOM 654 C C . LEU A 1 84 ? -9.833 -5.180 3.250 1.00 93.00 84 LEU A C 1
ATOM 656 O O . LEU A 1 84 ? -10.660 -4.942 4.127 1.00 93.00 84 LEU A O 1
ATOM 660 N N . VAL A 1 85 ? -8.551 -5.448 3.516 1.00 93.06 85 VAL A N 1
ATOM 661 C CA . VAL A 1 85 ? -7.976 -5.472 4.872 1.00 93.06 85 VAL A CA 1
ATOM 662 C C . VAL A 1 85 ? -8.201 -4.137 5.578 1.00 93.06 85 VAL A C 1
ATOM 664 O O . VAL A 1 85 ? -8.649 -4.109 6.723 1.00 93.06 85 VAL A O 1
ATOM 667 N N . GLY A 1 86 ? -7.958 -3.018 4.893 1.00 93.56 86 GLY A N 1
ATOM 668 C CA . GLY A 1 86 ? -8.212 -1.689 5.443 1.00 93.56 86 GLY A CA 1
ATOM 669 C C . GLY A 1 86 ? -9.676 -1.462 5.831 1.00 93.56 86 GLY A C 1
ATOM 670 O O . GLY A 1 86 ? -9.952 -0.931 6.904 1.00 93.56 86 GLY A O 1
ATOM 671 N N . ASN A 1 87 ? -10.625 -1.909 5.003 1.00 94.81 87 ASN A N 1
ATOM 672 C CA . ASN A 1 87 ? -12.056 -1.819 5.305 1.00 94.81 87 ASN A CA 1
ATOM 673 C C . ASN A 1 87 ? -12.467 -2.719 6.479 1.00 94.81 87 ASN A C 1
ATOM 675 O O . ASN A 1 87 ? -13.291 -2.315 7.298 1.00 94.81 87 ASN A O 1
ATOM 679 N N . GLN A 1 88 ? -11.881 -3.911 6.599 1.00 94.06 88 GLN A N 1
ATOM 680 C CA . GLN A 1 88 ? -12.119 -4.784 7.749 1.00 94.06 88 GLN A CA 1
ATOM 681 C C . GLN A 1 88 ? -11.556 -4.175 9.042 1.00 94.06 88 GLN A C 1
ATOM 683 O O . GLN A 1 88 ? -12.242 -4.163 10.062 1.00 94.06 88 GLN A O 1
ATOM 688 N N . ALA A 1 89 ? -10.358 -3.584 8.992 1.00 93.62 89 ALA A N 1
ATOM 689 C CA . ALA A 1 89 ? -9.795 -2.845 10.120 1.00 93.62 89 ALA A CA 1
ATOM 690 C C . ALA A 1 89 ? -10.676 -1.648 10.515 1.00 93.62 89 ALA A C 1
ATOM 692 O O . ALA A 1 89 ? -10.954 -1.448 11.695 1.00 93.62 89 ALA A O 1
ATOM 693 N N . LEU A 1 90 ? -11.191 -0.895 9.538 1.00 94.88 90 LEU A N 1
ATOM 694 C CA . LEU A 1 90 ? -12.143 0.190 9.783 1.00 94.88 90 LEU A CA 1
ATOM 695 C C . LEU A 1 90 ? -13.427 -0.306 10.464 1.00 94.88 90 LEU A C 1
ATOM 697 O O . LEU A 1 90 ? -13.945 0.373 11.350 1.00 94.88 90 LEU A O 1
ATOM 701 N N . ALA A 1 91 ? -13.942 -1.471 10.065 1.00 94.12 91 ALA A N 1
ATOM 702 C CA . ALA A 1 91 ? -15.116 -2.069 10.694 1.00 94.12 91 ALA A CA 1
ATOM 703 C C . ALA A 1 91 ? -14.852 -2.409 12.170 1.00 94.12 91 ALA A C 1
ATOM 705 O O . ALA A 1 91 ? -15.667 -2.060 13.018 1.00 94.12 91 ALA A O 1
ATOM 706 N N . ILE A 1 92 ? -13.687 -2.989 12.487 1.00 93.06 92 ILE A N 1
ATOM 707 C CA . ILE A 1 92 ? -13.267 -3.274 13.872 1.00 93.06 92 ILE A CA 1
ATOM 708 C C . ILE A 1 92 ? -13.123 -1.978 14.684 1.00 93.06 92 ILE A C 1
ATOM 710 O O . ILE A 1 92 ? -13.562 -1.908 15.831 1.00 93.06 92 ILE A O 1
ATOM 714 N N . LEU A 1 93 ? -12.543 -0.929 14.094 1.00 91.38 93 LEU A N 1
ATOM 715 C CA . LEU A 1 93 ? -12.385 0.372 14.752 1.00 91.38 93 LEU A CA 1
ATOM 716 C C . LEU A 1 93 ? -13.736 1.009 15.096 1.00 91.38 93 LEU A C 1
ATOM 718 O O . LEU A 1 93 ? -13.896 1.545 16.194 1.00 91.38 93 LEU A O 1
ATOM 722 N N . LYS A 1 94 ? -14.712 0.912 14.186 1.00 91.62 94 LYS A N 1
ATOM 723 C CA . LYS A 1 94 ? -16.070 1.449 14.361 1.00 91.62 94 LYS A CA 1
ATOM 724 C C . LYS A 1 94 ? -16.963 0.596 15.263 1.00 91.62 94 LYS A C 1
ATOM 726 O O . LYS A 1 94 ? -18.001 1.097 15.685 1.00 91.62 94 LYS A O 1
ATOM 731 N N . ASP A 1 95 ? -16.593 -0.650 15.548 1.00 91.00 95 ASP A N 1
ATOM 732 C CA . ASP A 1 95 ? -17.378 -1.535 16.405 1.00 91.00 95 ASP A CA 1
ATOM 733 C C . ASP A 1 95 ? -17.283 -1.083 17.879 1.00 91.00 95 ASP A C 1
ATOM 735 O O . ASP A 1 95 ? -16.189 -1.092 18.461 1.00 91.00 95 ASP A O 1
ATOM 739 N N . PRO A 1 96 ? -18.397 -0.655 18.506 1.00 83.06 96 PRO A N 1
ATOM 740 C CA . PRO A 1 96 ? -18.404 -0.265 19.912 1.00 83.06 96 PRO A CA 1
ATOM 741 C C . PRO A 1 96 ? -18.369 -1.470 20.866 1.00 83.06 96 PRO A C 1
ATOM 743 O O . PRO A 1 96 ? -18.101 -1.283 22.049 1.00 83.06 96 PRO A O 1
ATOM 746 N N . ALA A 1 97 ? -18.642 -2.691 20.387 1.00 82.12 97 ALA A N 1
ATOM 747 C CA . ALA A 1 97 ? -18.675 -3.901 21.210 1.00 82.12 97 ALA A CA 1
ATOM 748 C C . ALA A 1 97 ? -17.279 -4.482 21.493 1.00 82.12 97 ALA A C 1
ATOM 750 O O . ALA A 1 97 ? -17.136 -5.350 22.354 1.00 82.12 97 ALA A O 1
ATOM 751 N N . VAL A 1 98 ? -16.250 -4.024 20.775 1.00 80.12 98 VAL A N 1
ATOM 752 C CA . VAL A 1 98 ? -14.869 -4.496 20.927 1.00 80.12 98 VAL A CA 1
ATOM 753 C C . VAL A 1 98 ? -14.104 -3.530 21.830 1.00 80.12 98 VAL A C 1
ATOM 755 O O . VAL A 1 98 ? -14.088 -2.325 21.584 1.00 80.12 98 VAL A O 1
ATOM 758 N N . ALA A 1 99 ? -13.450 -4.042 22.874 1.00 77.88 99 ALA A N 1
ATOM 759 C CA . ALA A 1 99 ? -12.607 -3.229 23.745 1.00 77.88 99 ALA A CA 1
ATOM 760 C C . ALA A 1 99 ? -11.334 -2.762 23.012 1.00 77.88 99 ALA A C 1
ATOM 762 O O . ALA A 1 99 ? -10.835 -3.448 22.124 1.00 77.88 99 ALA A O 1
ATOM 763 N N . GLY A 1 100 ? -10.780 -1.604 23.391 1.00 76.12 100 GLY A N 1
ATOM 764 C CA .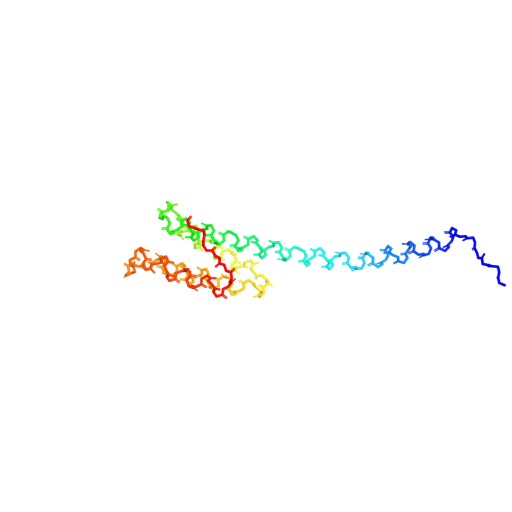 GLY A 1 100 ? -9.585 -1.022 22.754 1.00 76.12 100 GLY A CA 1
ATOM 765 C C . GLY A 1 100 ? -8.392 -1.986 22.582 1.00 76.12 100 GLY A C 1
ATOM 766 O O . GLY A 1 100 ? -7.872 -2.073 21.469 1.00 76.12 100 GLY A O 1
ATOM 767 N N . PRO A 1 101 ? -7.986 -2.753 23.616 1.00 78.06 101 PRO A N 1
ATOM 768 C CA . PRO A 1 101 ? -6.914 -3.747 23.495 1.00 78.06 101 PRO A CA 1
ATOM 769 C C . PRO A 1 101 ? -7.234 -4.835 22.458 1.00 78.06 101 PRO A C 1
ATOM 771 O O . PRO A 1 101 ? -6.434 -5.086 21.560 1.00 78.06 101 PRO A O 1
ATOM 774 N N . ASP A 1 102 ? -8.456 -5.372 22.490 1.00 85.50 102 ASP A N 1
ATOM 775 C CA . ASP A 1 102 ? -8.917 -6.403 21.552 1.00 85.50 102 ASP A CA 1
ATOM 776 C C . ASP A 1 102 ? -8.987 -5.889 20.103 1.00 85.50 102 ASP A C 1
ATOM 778 O O . ASP A 1 102 ? -8.827 -6.663 19.155 1.00 85.50 102 ASP A O 1
ATOM 782 N N . LYS A 1 103 ? -9.219 -4.580 19.897 1.00 86.75 103 LYS A N 1
ATOM 783 C CA . LYS A 1 103 ? -9.162 -3.962 18.561 1.00 86.75 103 LYS A CA 1
ATOM 784 C C . LYS A 1 103 ? -7.751 -4.034 17.990 1.00 86.75 103 LYS A C 1
ATOM 786 O O . LYS A 1 103 ? -7.599 -4.383 16.820 1.00 86.75 103 LYS A O 1
ATOM 791 N N . ARG A 1 104 ? -6.730 -3.713 18.794 1.00 88.19 104 ARG A N 1
ATOM 792 C CA . ARG A 1 104 ? -5.328 -3.709 18.348 1.00 88.19 104 ARG A CA 1
ATOM 793 C C . ARG A 1 104 ? -4.881 -5.109 17.939 1.00 88.19 104 ARG A C 1
ATOM 795 O O . ARG A 1 104 ? -4.326 -5.257 16.851 1.00 88.19 104 ARG A O 1
ATOM 802 N N . ASP A 1 105 ? -5.196 -6.118 18.743 1.00 88.75 105 ASP A N 1
ATOM 803 C CA . ASP A 1 105 ? -4.804 -7.505 18.472 1.00 88.75 105 ASP A CA 1
ATOM 804 C C . ASP A 1 105 ? -5.462 -8.027 17.189 1.00 88.75 105 ASP A C 1
ATOM 806 O O . ASP A 1 105 ? -4.779 -8.472 16.265 1.00 88.75 105 ASP A O 1
ATOM 810 N N . ARG A 1 106 ? -6.784 -7.846 17.054 1.00 88.81 106 ARG A N 1
ATOM 811 C CA . ARG A 1 106 ? -7.521 -8.268 15.851 1.00 88.81 106 ARG A CA 1
ATOM 812 C C . ARG A 1 106 ? -7.022 -7.582 14.585 1.00 88.81 106 ARG A C 1
ATOM 814 O O . ARG A 1 106 ? -6.938 -8.217 13.539 1.00 88.81 106 ARG A O 1
ATOM 821 N N . ILE A 1 107 ? -6.713 -6.287 14.651 1.00 90.50 107 ILE A N 1
ATOM 822 C CA . ILE A 1 107 ? -6.213 -5.538 13.491 1.00 90.50 107 ILE A CA 1
ATOM 823 C C . ILE A 1 107 ? -4.782 -5.958 13.146 1.00 90.50 107 ILE A C 1
ATOM 825 O O . ILE A 1 107 ? -4.453 -6.051 11.964 1.00 90.50 107 ILE A O 1
ATOM 829 N N . THR A 1 108 ? -3.951 -6.257 14.145 1.00 89.38 108 THR A N 1
ATOM 830 C CA . THR A 1 108 ? -2.588 -6.768 13.935 1.00 89.38 108 THR A CA 1
ATOM 831 C C . THR A 1 108 ? -2.617 -8.110 13.206 1.00 89.38 108 THR A C 1
ATOM 833 O O . THR A 1 108 ? -1.939 -8.268 12.187 1.00 89.38 108 THR A O 1
ATOM 836 N N . ASP A 1 109 ? -3.475 -9.034 13.644 1.00 89.94 109 ASP A N 1
ATOM 837 C CA . ASP A 1 109 ? -3.679 -10.322 12.974 1.00 89.94 109 ASP A CA 1
ATOM 838 C C . ASP A 1 109 ? -4.137 -10.138 11.526 1.00 89.94 109 ASP A C 1
ATOM 840 O O . ASP A 1 109 ? -3.639 -10.792 10.609 1.00 89.94 109 ASP A O 1
ATOM 844 N N . LEU A 1 110 ? -5.048 -9.196 11.293 1.00 90.50 110 LEU A N 1
ATOM 845 C CA . LEU A 1 110 ? -5.583 -8.897 9.968 1.00 90.50 110 LEU A CA 1
ATOM 846 C C . LEU A 1 110 ? -4.505 -8.317 9.036 1.00 90.50 110 LEU A C 1
ATOM 848 O O . LEU A 1 110 ? -4.401 -8.695 7.870 1.00 90.50 110 LEU A O 1
ATOM 852 N N . PHE A 1 111 ? -3.642 -7.448 9.560 1.00 89.31 111 PHE A N 1
ATOM 853 C CA . PHE A 1 111 ? -2.540 -6.836 8.815 1.00 89.31 111 PHE A CA 1
ATOM 854 C C . PHE A 1 111 ? -1.427 -7.835 8.477 1.00 89.31 111 PHE A C 1
ATOM 856 O O . PHE A 1 111 ? -0.819 -7.738 7.404 1.00 89.31 111 PHE A O 1
ATOM 863 N N . SER A 1 112 ? -1.215 -8.846 9.324 1.00 88.31 112 SER A N 1
ATOM 864 C CA . SER A 1 112 ? -0.249 -9.914 9.057 1.00 88.31 112 SER A CA 1
ATOM 865 C C . SER A 1 112 ? -0.559 -10.690 7.763 1.00 88.31 112 SER A C 1
ATOM 867 O O . SER A 1 112 ? 0.365 -11.071 7.041 1.00 88.31 112 SER A O 1
ATOM 869 N N . GLN A 1 113 ? -1.842 -10.814 7.392 1.00 85.44 113 GLN A N 1
ATOM 870 C CA . GLN A 1 113 ? -2.300 -11.505 6.174 1.00 85.44 113 GLN A CA 1
ATOM 871 C C . GLN A 1 113 ? -1.817 -10.835 4.881 1.00 85.44 113 GLN A C 1
ATOM 873 O O . GLN A 1 113 ? -1.685 -11.486 3.847 1.00 85.44 113 GLN A O 1
ATOM 878 N N . VAL A 1 114 ? -1.531 -9.531 4.931 1.00 84.56 114 VAL A N 1
ATOM 879 C CA . VAL A 1 114 ? -1.005 -8.743 3.802 1.00 84.56 114 VAL A CA 1
ATOM 880 C C . VAL A 1 114 ? 0.454 -8.327 4.002 1.00 84.56 114 VAL A C 1
ATOM 882 O O . VAL A 1 114 ? 0.951 -7.441 3.299 1.00 84.56 114 VAL A O 1
ATOM 885 N N . HIS A 1 115 ? 1.158 -8.978 4.935 1.00 84.00 115 HIS A N 1
ATOM 886 C CA . HIS A 1 115 ? 2.539 -8.666 5.311 1.00 84.00 115 HIS A CA 1
ATOM 887 C C . HIS A 1 115 ? 2.735 -7.195 5.715 1.00 84.00 115 HIS A C 1
ATOM 889 O O . HIS A 1 115 ? 3.761 -6.583 5.401 1.00 84.00 115 HIS A O 1
ATOM 895 N N . LEU A 1 116 ? 1.737 -6.610 6.381 1.00 79.75 116 LEU A N 1
ATOM 896 C CA . LEU A 1 116 ? 1.858 -5.317 7.039 1.00 79.75 116 LEU A CA 1
ATOM 897 C C . LEU A 1 116 ? 2.125 -5.529 8.527 1.00 79.75 116 LEU A C 1
ATOM 899 O O . LEU A 1 116 ? 1.502 -6.366 9.170 1.00 79.75 116 LEU A O 1
ATOM 903 N N . THR A 1 117 ? 3.030 -4.728 9.075 1.00 79.00 117 THR A N 1
ATOM 904 C CA . THR A 1 117 ? 3.301 -4.660 10.514 1.00 79.00 117 THR A CA 1
ATOM 905 C C . THR A 1 117 ? 2.812 -3.321 11.042 1.00 79.00 117 THR A C 1
ATOM 907 O O . THR A 1 117 ? 3.079 -2.286 10.426 1.00 79.00 117 THR A O 1
ATOM 910 N N . LEU A 1 118 ? 2.084 -3.322 12.155 1.00 70.75 118 LEU A N 1
ATOM 911 C CA . LEU A 1 118 ? 1.856 -2.098 12.916 1.00 70.75 118 LEU A CA 1
ATOM 912 C C . LEU A 1 118 ? 3.118 -1.820 13.735 1.00 70.75 118 LEU A C 1
ATOM 914 O O . LEU A 1 118 ? 3.726 -2.750 14.259 1.00 70.75 118 LEU A O 1
ATOM 918 N N . THR A 1 119 ? 3.551 -0.565 13.777 1.00 68.00 119 THR A N 1
ATOM 919 C CA . THR A 1 119 ? 4.666 -0.160 14.644 1.00 68.00 119 THR A CA 1
ATOM 920 C C . THR A 1 119 ? 4.129 0.021 16.062 1.00 68.00 119 THR A C 1
ATOM 922 O O . THR A 1 119 ? 2.998 0.493 16.215 1.00 68.00 119 THR A O 1
ATOM 925 N N . ASP A 1 120 ? 4.910 -0.376 17.067 1.00 52.31 120 ASP A N 1
ATOM 926 C CA . ASP A 1 120 ? 4.536 -0.248 18.482 1.00 52.31 120 ASP A CA 1
ATOM 927 C C . ASP A 1 120 ? 4.315 1.203 18.920 1.00 52.31 120 ASP A C 1
ATOM 929 O O . ASP A 1 120 ? 5.107 2.084 18.504 1.00 52.31 120 ASP A O 1
#